Protein AF-A0A1C5WV34-F1 (afdb_monomer)

Solvent-accessible surface area (backbone atoms only — not comparable to full-atom values): 3334 Å² total; per-residue (Å²): 139,87,56,66,67,59,53,51,53,51,52,50,54,51,49,52,52,50,42,55,52,26,72,78,33,80,72,24,53,45,71,59,90,90,47,72,49,51,52,54,56,54,54,40,52,51,34,21,70,75,71,31,74,82,60,43,105

Structure (mmCIF, N/CA/C/O backbone):
data_AF-A0A1C5WV34-F1
#
_entry.id   AF-A0A1C5WV34-F1
#
loop_
_atom_site.group_PDB
_atom_site.id
_atom_site.type_symbol
_atom_site.label_atom_id
_atom_site.label_alt_id
_atom_site.label_comp_id
_atom_site.label_asym_id
_atom_site.label_entity_id
_atom_site.label_seq_id
_atom_site.pdbx_PDB_ins_code
_atom_site.Cartn_x
_atom_site.Cartn_y
_atom_site.Cartn_z
_atom_site.occupancy
_atom_site.B_i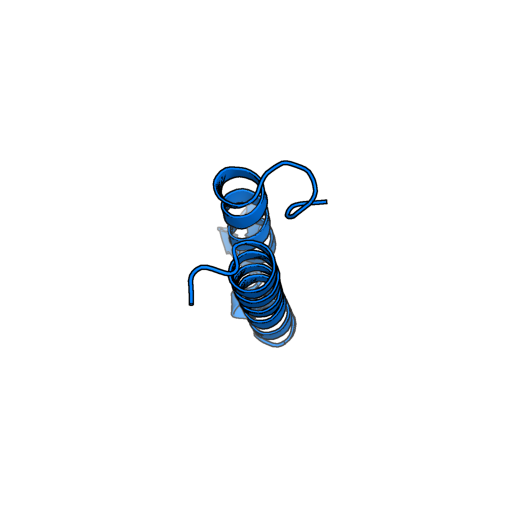so_or_equiv
_atom_site.auth_seq_id
_atom_site.auth_comp_id
_atom_site.auth_asym_id
_atom_site.auth_atom_id
_atom_site.pdbx_PDB_model_num
ATOM 1 N N . MET A 1 1 ? -25.455 2.581 11.091 1.00 50.19 1 MET A N 1
ATOM 2 C CA . MET A 1 1 ? -24.149 1.906 11.275 1.00 50.19 1 MET A CA 1
ATOM 3 C C . MET A 1 1 ? -23.026 2.818 10.777 1.00 50.19 1 MET A C 1
ATOM 5 O O . MET A 1 1 ? -22.726 2.801 9.595 1.00 50.19 1 MET A O 1
ATOM 9 N N . LYS A 1 2 ? -22.429 3.653 11.636 1.00 55.34 2 LYS A N 1
ATOM 10 C CA . LYS A 1 2 ? -21.177 4.375 11.328 1.00 55.34 2 LYS A CA 1
ATOM 11 C C . LYS A 1 2 ? -20.098 3.850 12.267 1.00 55.34 2 LYS A C 1
ATOM 13 O O . LYS A 1 2 ? -19.806 4.457 13.290 1.00 55.34 2 LYS A O 1
ATOM 18 N N . ASN A 1 3 ? -19.587 2.652 11.980 1.00 70.44 3 ASN A N 1
ATOM 19 C CA . ASN A 1 3 ? -18.467 2.108 12.738 1.00 70.44 3 ASN A CA 1
ATOM 20 C C . ASN A 1 3 ? -17.173 2.457 11.998 1.00 70.44 3 ASN A C 1
ATOM 22 O O . ASN A 1 3 ? -16.754 1.756 11.078 1.00 70.44 3 ASN A O 1
ATOM 26 N N . HIS A 1 4 ? -16.570 3.582 12.384 1.00 72.19 4 HIS A N 1
ATOM 27 C CA . HIS A 1 4 ? -15.369 4.130 11.747 1.00 72.19 4 HIS A CA 1
ATOM 28 C C . HIS A 1 4 ? -14.191 3.141 11.750 1.00 72.19 4 HIS A C 1
ATOM 30 O O . HIS A 1 4 ? -13.390 3.148 10.820 1.00 72.19 4 HIS A O 1
ATOM 36 N N . LYS A 1 5 ? -14.125 2.226 12.731 1.00 78.50 5 LYS A N 1
ATOM 37 C CA . LYS A 1 5 ? -13.128 1.142 12.758 1.00 78.50 5 LYS A CA 1
ATOM 38 C C . LYS A 1 5 ? -13.308 0.148 11.613 1.00 78.50 5 LYS A C 1
ATOM 40 O O . LYS A 1 5 ? -12.330 -0.237 10.984 1.00 78.50 5 LYS A O 1
ATOM 45 N N . THR A 1 6 ? -14.542 -0.264 11.327 1.00 83.94 6 THR A N 1
ATOM 46 C CA . THR A 1 6 ? -14.820 -1.225 10.251 1.00 83.94 6 THR A CA 1
ATOM 47 C C . THR A 1 6 ? -14.509 -0.622 8.887 1.00 83.94 6 THR A C 1
ATOM 49 O O . THR A 1 6 ? -13.907 -1.288 8.054 1.00 83.94 6 THR A O 1
ATOM 52 N N . GLN A 1 7 ? -14.849 0.653 8.677 1.00 81.81 7 GLN A N 1
ATOM 53 C CA . GLN A 1 7 ? -14.517 1.353 7.433 1.00 81.81 7 GLN A CA 1
ATOM 54 C C . GLN A 1 7 ? -13.003 1.518 7.263 1.00 81.81 7 GLN A C 1
ATOM 56 O O . GLN A 1 7 ? -12.489 1.258 6.183 1.00 81.81 7 GLN A O 1
ATOM 61 N N . TYR A 1 8 ? -12.282 1.866 8.334 1.00 83.81 8 TYR A N 1
ATOM 62 C CA . TYR A 1 8 ? -10.819 1.944 8.320 1.00 83.81 8 TYR A CA 1
ATOM 63 C C . TYR A 1 8 ? -10.173 0.609 7.921 1.00 83.81 8 TYR A C 1
ATOM 65 O O . TYR A 1 8 ? -9.326 0.573 7.032 1.00 83.81 8 TYR A O 1
ATOM 73 N N . MET A 1 9 ? -10.608 -0.500 8.529 1.00 83.38 9 MET A N 1
ATOM 74 C CA . MET A 1 9 ? -10.099 -1.836 8.193 1.00 83.38 9 MET A CA 1
ATOM 75 C C . MET A 1 9 ? -10.444 -2.245 6.755 1.00 83.38 9 MET A C 1
ATOM 77 O O . MET A 1 9 ? -9.613 -2.844 6.081 1.00 83.38 9 MET A O 1
ATOM 81 N N . ALA A 1 10 ? -11.637 -1.894 6.265 1.00 87.81 10 ALA A N 1
ATOM 82 C CA . ALA A 1 10 ? -12.048 -2.186 4.893 1.00 87.81 10 ALA A CA 1
ATOM 83 C C . ALA A 1 10 ? -11.207 -1.421 3.858 1.00 87.81 10 ALA A C 1
ATOM 85 O O . ALA A 1 10 ? -10.736 -2.022 2.894 1.00 87.81 10 ALA A O 1
ATOM 86 N N . PHE A 1 11 ? -10.962 -0.124 4.074 1.00 85.06 11 PHE A N 1
ATOM 87 C CA . PHE A 1 11 ? -10.081 0.650 3.196 1.00 85.06 11 PHE A CA 1
ATOM 88 C C . PHE A 1 11 ? -8.636 0.150 3.256 1.00 85.06 11 PHE A C 1
ATOM 90 O O . PHE A 1 11 ? -7.990 0.053 2.216 1.00 85.06 11 PHE A O 1
ATOM 97 N N . MET A 1 12 ? -8.146 -0.247 4.434 1.00 85.75 12 MET A N 1
ATOM 98 C CA . MET A 1 12 ? -6.818 -0.851 4.551 1.00 85.75 12 MET A CA 1
ATOM 99 C C . MET A 1 12 ? -6.679 -2.150 3.765 1.00 85.75 12 MET A C 1
ATOM 101 O O . MET A 1 12 ? -5.731 -2.307 3.000 1.00 85.75 12 MET A O 1
ATOM 105 N N . ALA A 1 13 ? -7.648 -3.054 3.904 1.00 86.81 13 ALA A N 1
ATOM 106 C CA . ALA A 1 13 ? -7.664 -4.301 3.151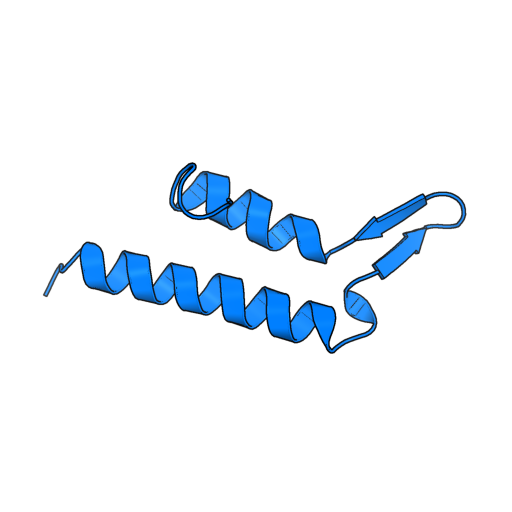 1.00 86.81 13 ALA A CA 1
ATOM 107 C C . ALA A 1 13 ? -7.746 -4.058 1.633 1.00 86.81 13 ALA A C 1
ATOM 109 O O . ALA A 1 13 ? -7.129 -4.787 0.863 1.00 86.81 13 ALA A O 1
ATOM 110 N N . MET A 1 14 ? -8.467 -3.017 1.200 1.00 88.75 14 MET A N 1
ATOM 111 C CA . MET A 1 14 ? -8.566 -2.639 -0.211 1.00 88.75 14 MET A CA 1
ATOM 112 C C . MET A 1 14 ? -7.224 -2.163 -0.779 1.00 88.75 14 MET A C 1
ATOM 114 O O . MET A 1 14 ? -6.818 -2.645 -1.835 1.00 88.75 14 MET A O 1
ATOM 118 N N . PHE A 1 15 ? -6.520 -1.257 -0.092 1.00 86.00 15 PHE A N 1
ATOM 119 C CA . PHE A 1 15 ? -5.199 -0.796 -0.537 1.00 86.00 15 PHE A CA 1
ATOM 120 C C . PHE A 1 15 ? -4.176 -1.939 -0.569 1.00 86.00 15 PHE A C 1
ATOM 122 O O . PHE A 1 15 ? -3.476 -2.092 -1.566 1.00 86.00 15 PHE A O 1
ATOM 129 N N . LEU A 1 16 ? -4.175 -2.805 0.449 1.00 85.06 16 LEU A N 1
ATOM 130 C CA . L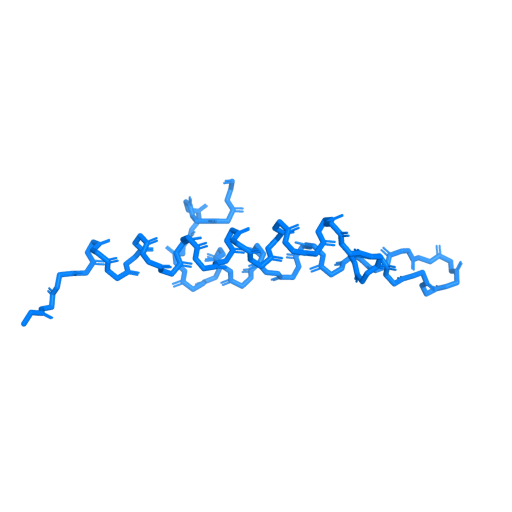EU A 1 16 ? -3.322 -3.996 0.487 1.00 85.06 16 LEU A CA 1
ATOM 131 C C . LEU A 1 16 ? -3.614 -4.960 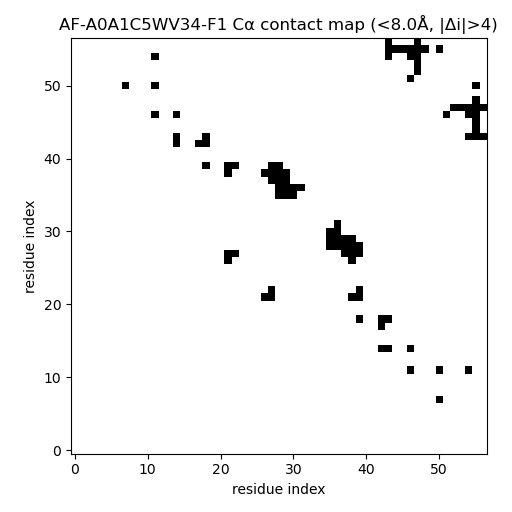-0.677 1.00 85.06 16 LEU A C 1
ATOM 133 O O . LEU A 1 16 ? -2.696 -5.487 -1.301 1.00 85.06 16 LEU A O 1
ATOM 137 N N . ALA A 1 1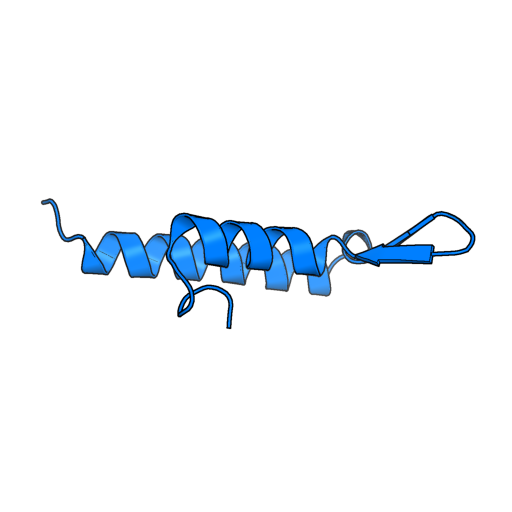7 ? -4.888 -5.185 -1.004 1.00 86.06 17 ALA A N 1
ATOM 138 C CA . ALA A 1 17 ? -5.266 -6.035 -2.132 1.00 86.06 17 ALA A CA 1
ATOM 139 C C . ALA A 1 17 ? -4.777 -5.465 -3.476 1.00 86.06 17 ALA A C 1
ATOM 141 O O . ALA A 1 17 ? -4.342 -6.225 -4.343 1.00 86.06 17 ALA A O 1
ATOM 142 N N . ILE A 1 18 ? -4.810 -4.137 -3.638 1.00 85.25 18 ILE A N 1
ATOM 143 C CA . ILE A 1 18 ? -4.278 -3.450 -4.824 1.00 85.25 18 ILE A CA 1
ATOM 144 C C . ILE A 1 18 ? -2.757 -3.623 -4.912 1.00 85.25 18 ILE A C 1
ATOM 146 O O . ILE A 1 18 ? -2.244 -3.909 -5.993 1.00 85.25 18 ILE A O 1
ATOM 150 N N . GLU A 1 19 ? -2.033 -3.505 -3.799 1.00 83.38 19 GLU A N 1
ATOM 151 C CA . GLU A 1 19 ? -0.583 -3.737 -3.768 1.00 83.38 19 GLU A CA 1
ATOM 152 C C . GLU A 1 19 ? -0.223 -5.170 -4.145 1.00 83.38 19 GLU A C 1
ATOM 154 O O . GLU A 1 19 ? 0.631 -5.377 -5.004 1.00 83.38 19 GLU A O 1
ATOM 159 N N . ILE A 1 20 ? -0.920 -6.160 -3.583 1.00 82.94 20 ILE A N 1
ATOM 160 C CA . ILE A 1 20 ? -0.721 -7.570 -3.940 1.00 82.94 20 ILE A CA 1
ATOM 161 C C . ILE A 1 20 ? -0.987 -7.783 -5.438 1.00 82.94 20 ILE A C 1
ATOM 163 O O . ILE A 1 20 ? -0.206 -8.452 -6.114 1.00 82.94 20 ILE A O 1
ATOM 167 N N . ALA A 1 21 ? -2.039 -7.176 -5.992 1.00 83.62 21 ALA A N 1
ATOM 168 C CA . ALA A 1 21 ? -2.324 -7.254 -7.423 1.00 83.62 21 ALA A CA 1
ATOM 169 C C . ALA A 1 21 ? -1.221 -6.604 -8.286 1.00 83.62 21 ALA A C 1
ATOM 171 O O . ALA A 1 21 ? -0.882 -7.129 -9.347 1.00 83.62 21 ALA A O 1
ATOM 172 N N . LEU A 1 22 ? -0.629 -5.495 -7.835 1.00 78.06 22 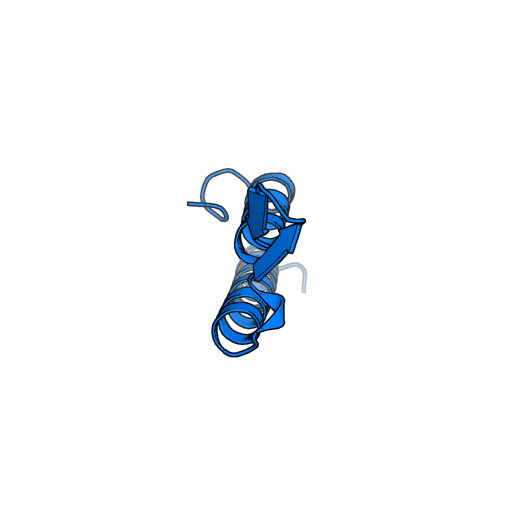LEU A N 1
ATOM 173 C CA . LEU A 1 22 ? 0.475 -4.811 -8.522 1.00 78.06 22 LEU A CA 1
ATOM 174 C C . LEU A 1 22 ? 1.813 -5.549 -8.404 1.00 78.06 22 LEU A C 1
ATOM 176 O O . LEU A 1 22 ? 2.619 -5.459 -9.322 1.00 78.06 22 LEU A O 1
ATOM 180 N N . VAL A 1 23 ? 2.048 -6.291 -7.319 1.00 76.75 23 VAL A N 1
ATOM 181 C CA . VAL A 1 23 ? 3.222 -7.171 -7.167 1.00 76.75 23 VAL A CA 1
ATOM 182 C C . VAL A 1 23 ? 3.115 -8.379 -8.099 1.00 76.75 23 VAL A C 1
ATOM 184 O O . VAL A 1 23 ? 4.103 -8.801 -8.696 1.00 76.75 23 VAL A O 1
ATOM 187 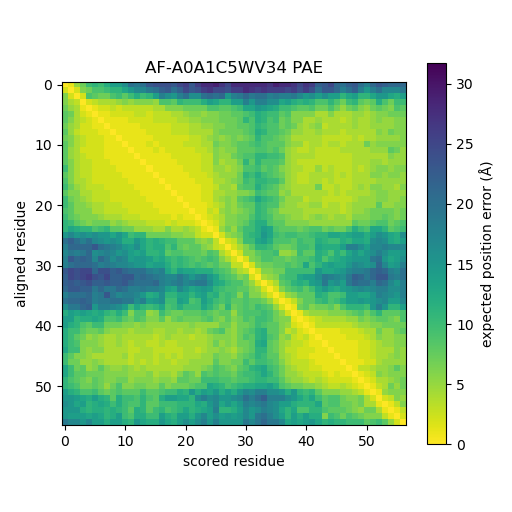N N . LEU A 1 24 ? 1.911 -8.939 -8.233 1.00 78.88 24 LEU A N 1
ATOM 188 C CA . LEU A 1 24 ? 1.655 -10.114 -9.069 1.00 78.88 24 LEU A CA 1
ATOM 189 C C . LEU A 1 24 ? 1.540 -9.785 -10.564 1.00 78.88 24 LEU A C 1
ATOM 191 O O . LEU A 1 24 ? 1.553 -10.696 -11.391 1.00 78.88 24 LEU A O 1
ATOM 195 N N . THR A 1 25 ? 1.428 -8.505 -10.929 1.00 75.19 25 THR A N 1
ATOM 196 C CA . THR A 1 25 ? 1.362 -8.063 -12.324 1.00 75.19 25 THR A CA 1
ATOM 197 C C . THR A 1 25 ? 2.615 -7.273 -12.709 1.00 75.19 25 THR A C 1
ATOM 199 O O . THR A 1 25 ? 3.129 -6.486 -11.920 1.00 75.19 25 THR A O 1
ATOM 202 N N . PRO A 1 26 ? 3.105 -7.380 -13.957 1.00 64.38 26 PRO A N 1
ATOM 203 C CA . PRO A 1 26 ? 4.239 -6.577 -14.426 1.00 64.38 26 PRO A CA 1
ATOM 204 C C . PRO A 1 26 ? 3.936 -5.063 -14.484 1.00 64.38 26 PRO A C 1
ATOM 206 O O . PRO A 1 26 ? 4.821 -4.273 -14.794 1.00 64.38 26 PRO A O 1
ATOM 209 N N . LEU A 1 27 ? 2.707 -4.640 -14.150 1.00 63.81 27 LEU A N 1
ATOM 210 C CA . LEU A 1 27 ? 2.298 -3.238 -14.008 1.00 63.81 27 LEU A CA 1
ATOM 211 C C . LEU A 1 27 ? 2.967 -2.530 -12.821 1.00 63.81 27 LEU A C 1
ATOM 213 O O . LEU A 1 27 ? 2.986 -1.298 -12.801 1.00 63.81 27 LEU A O 1
ATOM 217 N N . GLY A 1 28 ? 3.512 -3.282 -11.855 1.00 58.00 28 GLY A N 1
ATOM 218 C CA . GLY A 1 28 ? 4.228 -2.770 -10.681 1.00 58.00 28 GLY A CA 1
ATOM 219 C C . GLY A 1 28 ? 5.461 -1.918 -11.008 1.00 58.00 28 GLY A C 1
ATOM 220 O O . GLY A 1 28 ? 5.862 -1.074 -10.202 1.00 58.00 28 GLY A O 1
ATOM 221 N N . TYR A 1 29 ? 6.038 -2.105 -12.200 1.00 62.16 29 TYR A N 1
ATOM 222 C CA . TYR A 1 29 ? 7.254 -1.440 -12.658 1.00 62.16 29 TYR A CA 1
ATOM 223 C C . TYR A 1 29 ? 7.069 -0.898 -14.074 1.00 62.16 29 TYR A C 1
ATOM 225 O O . TYR A 1 29 ? 7.128 -1.638 -15.053 1.00 62.16 29 TYR A O 1
ATOM 233 N N . ILE A 1 30 ? 6.921 0.418 -14.195 1.00 66.88 30 ILE A N 1
ATOM 234 C CA . ILE A 1 30 ? 7.033 1.094 -15.484 1.00 66.88 30 ILE A CA 1
ATOM 235 C C . ILE A 1 30 ? 8.491 1.540 -15.616 1.00 66.88 30 ILE A C 1
ATOM 237 O O . ILE A 1 30 ? 8.929 2.492 -14.967 1.00 66.88 30 ILE A O 1
ATOM 241 N N . GLN A 1 31 ? 9.273 0.827 -16.428 1.00 60.56 31 GLN A N 1
ATOM 242 C CA . GLN A 1 31 ? 10.631 1.253 -16.775 1.00 60.56 31 GLN A CA 1
ATOM 243 C C . GLN A 1 31 ? 10.549 2.446 -17.732 1.00 60.56 31 GLN A C 1
ATOM 245 O O . GLN A 1 31 ? 10.415 2.287 -18.944 1.00 60.56 31 GLN A O 1
ATOM 250 N N . LEU A 1 32 ? 10.637 3.661 -17.188 1.00 66.38 32 LEU A N 1
ATOM 251 C CA . LEU A 1 32 ? 10.798 4.889 -17.964 1.00 66.38 32 LEU A CA 1
ATOM 252 C C . LEU A 1 32 ? 12.283 5.044 -18.317 1.00 66.38 32 LEU A C 1
ATOM 254 O O . LEU A 1 32 ? 12.967 5.920 -17.793 1.00 66.38 32 LEU A O 1
ATOM 258 N N . GLY A 1 33 ? 12.796 4.147 -19.166 1.00 66.19 33 GLY A N 1
ATOM 259 C CA . GLY A 1 33 ? 14.146 4.187 -19.745 1.00 66.19 33 GLY A CA 1
ATOM 260 C C . GLY A 1 33 ? 15.306 4.111 -18.739 1.00 66.19 33 GLY A C 1
ATOM 261 O O . GLY A 1 33 ? 15.978 3.092 -18.651 1.00 66.19 33 GLY A O 1
ATOM 262 N N . ILE A 1 34 ? 15.558 5.201 -18.011 1.00 61.66 34 ILE A N 1
ATOM 263 C CA . ILE A 1 34 ? 16.674 5.389 -17.065 1.00 61.66 34 ILE A CA 1
ATOM 264 C C . ILE A 1 34 ? 16.212 5.205 -15.607 1.00 61.66 34 ILE A C 1
ATOM 266 O O . ILE A 1 34 ? 17.012 4.865 -14.738 1.00 61.66 34 ILE A O 1
ATOM 270 N N . ILE A 1 35 ? 14.920 5.404 -15.330 1.00 62.62 35 ILE A N 1
ATOM 271 C CA . ILE A 1 35 ? 14.339 5.345 -13.984 1.00 62.62 35 ILE A CA 1
ATOM 272 C C . ILE A 1 35 ? 13.109 4.438 -13.965 1.00 62.62 35 ILE A C 1
ATOM 274 O O . ILE A 1 35 ? 12.178 4.583 -14.754 1.00 62.62 35 ILE A O 1
ATOM 278 N N . SER A 1 36 ? 13.103 3.485 -13.038 1.00 60.12 36 SER A N 1
ATOM 279 C CA . SER A 1 36 ? 11.972 2.590 -12.799 1.00 60.12 36 SER A CA 1
ATOM 280 C C . SER A 1 36 ? 10.933 3.318 -11.946 1.00 60.12 36 SER A C 1
ATOM 282 O O . SER A 1 36 ? 11.104 3.439 -10.733 1.00 60.12 36 SER A O 1
ATOM 284 N N . ALA A 1 37 ? 9.854 3.811 -12.555 1.00 62.69 37 ALA A N 1
ATOM 285 C CA . ALA A 1 37 ? 8.716 4.323 -11.802 1.00 62.69 37 ALA A CA 1
ATOM 286 C C . ALA A 1 37 ? 7.885 3.128 -11.322 1.00 62.69 37 ALA A C 1
ATOM 288 O O . ALA A 1 37 ? 7.293 2.397 -12.117 1.00 62.69 37 ALA A O 1
ATOM 289 N N . THR A 1 38 ? 7.877 2.895 -10.011 1.00 69.00 38 THR A N 1
ATOM 290 C CA . THR A 1 38 ? 7.090 1.815 -9.415 1.00 69.00 38 THR A CA 1
ATOM 291 C C . THR A 1 38 ? 5.695 2.309 -9.085 1.00 69.00 38 THR A C 1
ATOM 293 O O . THR A 1 38 ? 5.514 3.217 -8.273 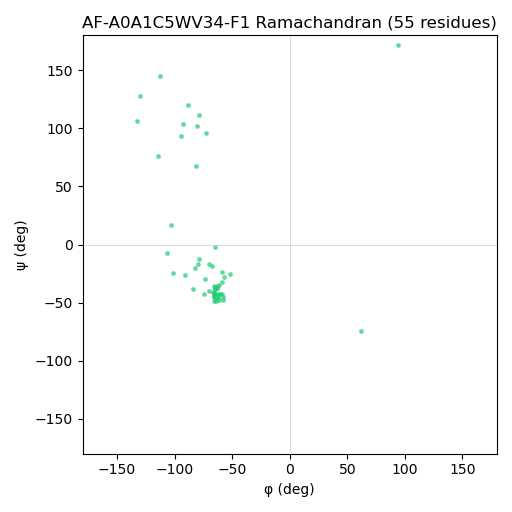1.00 69.00 38 THR A O 1
ATOM 296 N N . THR A 1 39 ? 4.685 1.682 -9.676 1.00 71.00 39 THR A N 1
ATOM 297 C CA . THR A 1 39 ? 3.292 1.921 -9.286 1.00 71.00 39 THR A CA 1
ATOM 298 C C . THR A 1 39 ? 3.003 1.340 -7.903 1.00 71.00 39 THR A C 1
ATOM 300 O O . THR A 1 39 ? 2.063 1.794 -7.271 1.00 71.00 39 THR A O 1
ATOM 303 N N . MET A 1 40 ? 3.840 0.433 -7.381 1.00 72.56 40 MET A N 1
ATOM 304 C CA . MET A 1 40 ? 3.702 -0.135 -6.030 1.00 72.56 40 MET A CA 1
ATOM 305 C C . MET A 1 40 ? 3.734 0.895 -4.895 1.00 72.56 40 MET A C 1
ATOM 307 O O . MET A 1 40 ? 3.050 0.704 -3.899 1.00 72.56 40 MET A O 1
ATOM 311 N N . HIS A 1 41 ? 4.476 1.999 -5.027 1.00 77.69 41 HIS A N 1
ATOM 312 C CA . HIS A 1 41 ? 4.539 3.004 -3.957 1.00 77.69 41 HIS A CA 1
ATOM 313 C C . HIS A 1 41 ? 3.352 3.981 -3.988 1.00 77.69 41 HIS A C 1
ATOM 315 O O . HIS A 1 41 ? 3.047 4.608 -2.978 1.00 77.69 41 HIS A O 1
ATOM 321 N N . ILE A 1 42 ? 2.658 4.119 -5.125 1.00 82.50 42 ILE A N 1
ATOM 322 C CA . ILE A 1 42 ? 1.550 5.077 -5.282 1.00 82.50 42 ILE A CA 1
ATOM 323 C C . ILE A 1 42 ? 0.365 4.731 -4.350 1.00 82.50 42 ILE A C 1
ATOM 325 O O . ILE A 1 42 ? -0.086 5.630 -3.635 1.00 82.50 42 ILE A O 1
ATOM 329 N N . PRO A 1 43 ? -0.122 3.471 -4.277 1.00 79.12 43 PRO A N 1
ATOM 330 C CA . PRO A 1 43 ? -1.166 3.067 -3.340 1.00 79.12 43 PRO A CA 1
ATOM 331 C C . PRO A 1 43 ? -0.796 3.323 -1.879 1.00 79.12 43 PRO A C 1
ATOM 333 O O . PRO A 1 43 ? -1.614 3.900 -1.167 1.00 79.12 43 PRO A O 1
ATOM 336 N N . VAL A 1 44 ? 0.427 2.984 -1.446 1.00 82.25 44 VAL A N 1
ATOM 337 C CA . VAL A 1 44 ? 0.866 3.173 -0.050 1.00 82.25 44 VAL A CA 1
ATOM 338 C C . VAL A 1 44 ? 0.957 4.654 0.325 1.00 82.25 44 VAL A C 1
ATOM 340 O O . VAL A 1 44 ? 0.583 5.041 1.433 1.00 82.25 44 VAL A O 1
ATOM 343 N N . ILE A 1 45 ? 1.374 5.517 -0.611 1.00 84.19 45 ILE A N 1
ATOM 344 C CA . ILE A 1 45 ? 1.391 6.974 -0.412 1.00 84.19 45 ILE A CA 1
ATOM 345 C C . ILE A 1 45 ? 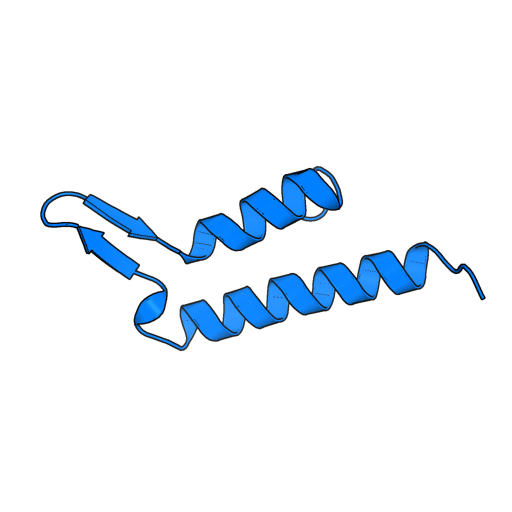-0.041 7.496 -0.241 1.00 84.19 45 ILE A C 1
ATOM 347 O O . ILE A 1 45 ? -0.316 8.260 0.686 1.00 84.19 45 ILE A O 1
ATOM 351 N N . ILE A 1 46 ? -0.975 7.057 -1.091 1.00 83.44 46 ILE A N 1
ATOM 352 C CA . ILE A 1 46 ? -2.388 7.450 -0.996 1.00 83.44 46 ILE A CA 1
ATOM 353 C C . ILE A 1 46 ? -3.011 6.919 0.304 1.00 83.44 46 ILE A C 1
ATOM 355 O O . ILE A 1 46 ? -3.722 7.659 0.989 1.00 83.44 46 ILE A O 1
ATOM 359 N N . ALA A 1 47 ? -2.715 5.678 0.691 1.00 82.94 47 ALA A N 1
ATOM 360 C CA . ALA A 1 47 ? -3.170 5.083 1.944 1.00 82.94 47 ALA A CA 1
ATOM 361 C C . ALA A 1 47 ? -2.624 5.850 3.161 1.00 82.94 47 ALA A C 1
ATOM 363 O O . ALA A 1 47 ? -3.382 6.194 4.069 1.00 82.94 47 ALA A O 1
ATOM 364 N N . GLY A 1 48 ? -1.340 6.213 3.148 1.00 79.44 48 GLY A N 1
ATOM 365 C CA . GLY A 1 48 ? -0.702 7.011 4.195 1.00 79.44 48 GLY A CA 1
ATOM 366 C C . GLY A 1 48 ? -1.284 8.422 4.336 1.00 79.44 48 GLY A C 1
ATOM 367 O O . GLY A 1 48 ? -1.412 8.918 5.458 1.00 79.44 48 GLY A O 1
ATOM 368 N N . ILE A 1 49 ? -1.688 9.056 3.228 1.00 82.56 49 ILE A N 1
ATOM 369 C CA . ILE A 1 49 ? -2.340 10.378 3.237 1.00 82.56 49 ILE A CA 1
ATOM 370 C C . ILE A 1 49 ? -3.797 10.279 3.716 1.00 82.56 49 ILE A C 1
ATOM 372 O O . ILE A 1 49 ? -4.242 11.115 4.501 1.00 82.56 49 ILE A O 1
ATOM 376 N N . THR A 1 50 ? -4.547 9.273 3.262 1.00 77.12 50 THR A N 1
ATOM 377 C CA . THR A 1 50 ? -6.002 9.174 3.502 1.00 77.12 50 THR A CA 1
ATOM 378 C C . THR A 1 50 ? -6.365 8.557 4.852 1.00 77.12 50 THR A C 1
ATOM 380 O O . THR A 1 50 ? -7.316 9.002 5.494 1.00 77.12 50 THR A O 1
ATOM 383 N N . LEU A 1 51 ? -5.620 7.547 5.300 1.00 78.31 51 LEU A N 1
ATOM 384 C CA . LEU A 1 51 ? -5.884 6.795 6.533 1.00 78.31 51 LEU A CA 1
ATOM 385 C C . LEU A 1 51 ? -4.884 7.145 7.653 1.00 78.31 51 LEU A C 1
ATOM 387 O O . LEU A 1 51 ? -5.077 6.764 8.808 1.00 78.31 51 LEU A O 1
ATOM 391 N N . GLY A 1 52 ? -3.851 7.932 7.340 1.00 73.81 52 GLY A N 1
ATOM 392 C CA . GLY A 1 52 ? -2.836 8.410 8.275 1.00 73.81 52 GLY A CA 1
ATOM 393 C C . GLY A 1 52 ? -1.586 7.528 8.327 1.00 73.81 52 GLY A C 1
ATOM 394 O O . GLY A 1 52 ? -1.534 6.428 7.788 1.00 73.81 52 GLY A O 1
ATOM 395 N N . LYS A 1 53 ? -0.555 8.001 9.038 1.00 61.09 53 LYS A N 1
ATOM 396 C CA . LYS A 1 53 ? 0.799 7.407 9.081 1.00 61.09 53 LYS A CA 1
ATOM 397 C C . LYS A 1 53 ? 0.867 5.905 9.403 1.00 61.09 53 LYS A C 1
ATOM 399 O O . LYS A 1 53 ? 1.837 5.265 9.035 1.00 61.09 53 LYS A O 1
ATOM 404 N N . LYS A 1 54 ? -0.131 5.358 10.107 1.00 61.81 54 LYS A N 1
ATOM 405 C CA . LYS A 1 54 ? -0.197 3.935 10.490 1.00 61.81 54 LYS A CA 1
ATOM 406 C C . LYS A 1 54 ? -0.675 3.015 9.365 1.00 61.81 54 LYS A C 1
ATOM 408 O O . LYS A 1 54 ? -0.540 1.809 9.493 1.00 61.81 54 LYS A O 1
ATOM 413 N N . ALA A 1 55 ? -1.290 3.582 8.334 1.00 62.47 55 ALA A N 1
ATOM 414 C CA . ALA A 1 55 ? -1.821 2.857 7.193 1.00 62.47 55 ALA A CA 1
ATOM 415 C C . ALA A 1 55 ? -0.809 2.718 6.048 1.00 62.47 55 ALA A C 1
ATOM 417 O O . ALA A 1 55 ? -0.912 1.797 5.253 1.00 62.47 55 ALA A O 1
ATOM 418 N N . GLY A 1 56 ? 0.149 3.643 5.960 1.00 55.59 56 GLY A N 1
ATOM 419 C CA . GLY A 1 56 ? 1.179 3.656 4.919 1.00 55.59 56 GLY A CA 1
ATOM 420 C C . GLY A 1 56 ? 2.559 3.170 5.375 1.00 55.59 56 GLY A C 1
ATOM 421 O O . GLY A 1 56 ? 3.534 3.532 4.723 1.00 55.59 56 GLY A O 1
ATOM 422 N N . ALA A 1 57 ? 2.658 2.471 6.514 1.00 56.84 57 ALA A N 1
ATOM 423 C CA . ALA A 1 57 ? 3.913 1.999 7.111 1.00 56.84 57 ALA A CA 1
ATOM 424 C C . ALA A 1 57 ? 4.010 0.472 7.085 1.00 56.84 57 ALA A C 1
ATOM 426 O O . ALA A 1 57 ? 2.962 -0.171 7.321 1.00 56.84 57 ALA A O 1
#

Radius of gyration: 13.54 Å; Cα contacts (8 Å, |Δi|>4): 48; chains: 1; bounding box: 41×20×32 Å

Nearest PDB structures (foldseek):
  5d0y-assembly2_B  TM=6.900E-01  e=7.311E+00  Lactobacillus delbrueckii subsp. bulgaricus
  7nnt-assembly1_C  TM=7.035E-01  e=8.897E+00  Lactobacillus delbrueckii subsp. bulgaricus ATCC 11842 = JCM 1002
  4huq-assembly1_S  TM=6.519E-01  e=7.805E+00  Levilactobacillus brevis ATCC 367

Mean predicted aligned error: 8.34 Å

Secondary structure (DSSP, 8-state):
---HHHHHHHHHHHHHHHHHHHHHSGGGEEEETTEEEETTHHHHHHHHHHH-TTT--

pLDDT: mean 74.11, std 10.45, range [50.19, 88.75]

Foldseek 3Di:
DPPVVVVLVVLLVVLVVVLVVLVVDPVQWDCPPPDTDGPNLVSLVVLCVPSHVVSSD

Sequence (57 aa):
MKNHKTQYMAFMAMFLAIEIALVLTPLGYIQLGIISATTMHIPVIIAGITLGKKAGA